Protein AF-A0A182N6K8-F1 (afdb_monomer)

Mean predicted aligned error: 14.12 Å

Solvent-accessible surface area (backbone atoms only — not comparable to full-atom values): 9464 Å² total; per-residue (Å²): 133,82,72,88,67,80,89,86,75,84,61,96,69,64,52,77,39,61,57,95,34,72,64,60,75,73,47,79,81,59,44,65,44,77,68,81,83,73,67,82,84,58,84,73,82,70,74,85,38,68,31,58,54,40,52,77,72,62,77,47,61,62,46,78,44,84,67,86,86,82,73,91,76,36,75,38,64,77,52,60,59,72,80,50,64,53,82,67,48,49,51,37,29,60,46,16,62,69,44,86,50,86,66,55,26,57,54,17,50,51,50,46,53,50,37,60,71,54,46,55,73,68,60,55,51,53,38,53,52,52,46,52,46,58,64,46,50,64,52,54,53,54,52,53,52,51,53,54,63,74,75,106

pLDDT: mean 78.48, std 12.65, range [44.62, 93.69]

Foldseek 3Di:
DDDPPDDDDLDPDAEEDEPPDPCVVPDPRHHYDDPDDDVPVPDDQDDDFPLNVCVVVVVAQKDFADDPPDDPDRIDGNDQLLPDDLQPVVLRLVSQCSDPDPPSNVCSVVVNVRNVVNDDPVSVVVNVVVNVCVVVVVVVVVVVVVVVVVVD

Secondary structure (DSSP, 8-state):
------SS---SSPPEEETTSHHHHH-SS-EEEPPP---TT-PPPPPPPHHHHHHHHT-SSEEE---SS--S--EEESS-GGGS-HHHHHHHHHHHTT--STTHHHHHHHHHHHHHHHS-HHHHHHHHHHHHHHHHHHHHHHHHHHHHHH--

Structure (mmCIF, N/CA/C/O backbone):
data_AF-A0A182N6K8-F1
#
_entry.id   AF-A0A182N6K8-F1
#
loop_
_atom_site.group_PDB
_atom_site.id
_atom_site.type_symbol
_atom_site.label_atom_id
_atom_site.label_alt_id
_atom_site.label_comp_id
_atom_site.label_asym_id
_atom_site.label_entity_id
_atom_site.label_seq_id
_atom_site.pdbx_PDB_ins_code
_atom_site.Cartn_x
_atom_site.Cartn_y
_atom_site.Cartn_z
_atom_site.occupancy
_atom_site.B_iso_or_equiv
_atom_site.auth_seq_id
_atom_site.auth_comp_id
_atom_site.auth_asym_id
_atom_site.auth_atom_id
_atom_site.pdbx_PDB_model_num
ATOM 1 N N . MET A 1 1 ? 43.150 5.674 -34.945 1.00 44.62 1 MET A N 1
ATOM 2 C CA . MET A 1 1 ? 44.463 5.100 -34.582 1.00 44.62 1 MET A CA 1
ATOM 3 C C . MET A 1 1 ? 44.582 3.731 -35.234 1.00 44.62 1 MET A C 1
ATOM 5 O O . MET A 1 1 ? 43.638 2.963 -35.096 1.00 44.62 1 MET A O 1
ATOM 9 N N . PRO A 1 2 ? 45.651 3.449 -35.995 1.00 47.62 2 PRO A N 1
ATOM 10 C CA . PRO A 1 2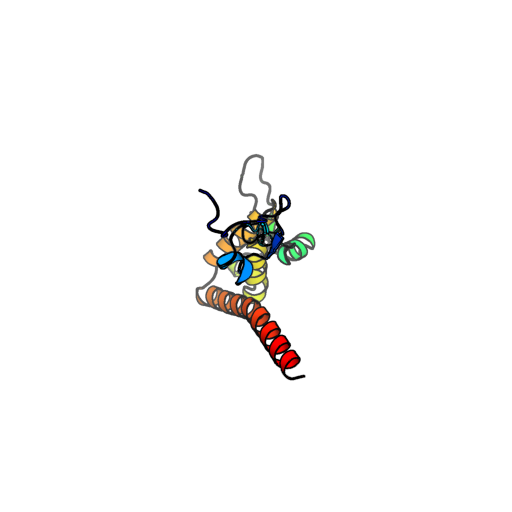 ? 45.809 2.183 -36.702 1.00 47.62 2 PRO A CA 1
ATOM 11 C C . PRO A 1 2 ? 46.108 1.057 -35.706 1.00 47.62 2 PRO A C 1
ATOM 13 O O . PRO A 1 2 ? 46.902 1.230 -34.781 1.00 47.62 2 PRO A O 1
ATOM 16 N N . CYS A 1 3 ? 45.457 -0.089 -35.879 1.00 53.91 3 CYS A N 1
ATOM 17 C CA . CYS A 1 3 ? 45.752 -1.309 -35.137 1.00 53.91 3 CYS A CA 1
ATOM 18 C C . CYS A 1 3 ? 47.215 -1.738 -35.358 1.00 53.91 3 CYS A C 1
ATOM 20 O O . CYS A 1 3 ? 47.653 -1.889 -36.496 1.00 53.91 3 CYS A O 1
ATOM 22 N N . TRP A 1 4 ? 47.964 -1.989 -34.280 1.00 51.00 4 TRP A N 1
ATOM 23 C CA . TRP A 1 4 ? 49.361 -2.458 -34.316 1.00 51.00 4 TRP A CA 1
ATOM 24 C C . TRP A 1 4 ? 49.502 -3.952 -34.675 1.00 51.00 4 TRP A C 1
ATOM 26 O O . TRP A 1 4 ? 50.431 -4.633 -34.239 1.00 51.00 4 TRP A O 1
ATOM 36 N N . CYS A 1 5 ? 48.589 -4.490 -35.483 1.00 57.38 5 CYS A N 1
ATOM 37 C CA . CYS A 1 5 ? 48.747 -5.813 -36.073 1.00 57.38 5 CYS A CA 1
ATOM 38 C C . CYS A 1 5 ? 49.840 -5.702 -37.150 1.00 57.38 5 CYS A C 1
ATOM 40 O O . CYS A 1 5 ? 49.609 -5.092 -38.194 1.00 57.38 5 CYS A O 1
ATOM 42 N N . ARG A 1 6 ? 51.046 -6.247 -36.922 1.00 50.50 6 ARG A N 1
ATOM 43 C CA . ARG A 1 6 ? 52.052 -6.380 -37.999 1.00 50.50 6 ARG A CA 1
ATOM 44 C C . ARG A 1 6 ? 51.441 -7.126 -39.204 1.00 50.50 6 ARG A C 1
ATOM 46 O O . ARG A 1 6 ? 50.524 -7.927 -39.030 1.00 50.50 6 ARG A O 1
ATOM 53 N N . PRO A 1 7 ? 51.888 -6.822 -40.433 1.00 58.31 7 PRO A N 1
ATOM 54 C CA . PRO A 1 7 ? 51.016 -6.794 -41.599 1.00 58.31 7 PRO A CA 1
ATOM 55 C C . PRO A 1 7 ? 50.709 -8.199 -42.124 1.00 58.31 7 PRO A C 1
ATOM 5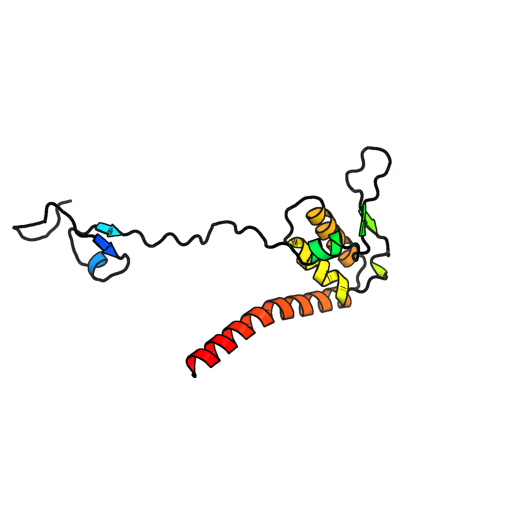7 O O . PRO A 1 7 ? 51.636 -8.976 -42.347 1.00 58.31 7 PRO A O 1
ATOM 60 N N . ARG A 1 8 ? 49.425 -8.482 -42.402 1.00 49.84 8 ARG A N 1
ATOM 61 C CA . ARG A 1 8 ? 48.933 -8.729 -43.782 1.00 49.84 8 ARG A CA 1
ATOM 62 C C . ARG A 1 8 ? 47.464 -9.140 -43.927 1.00 49.84 8 ARG A C 1
ATOM 64 O O . ARG A 1 8 ? 47.018 -9.183 -45.060 1.00 49.84 8 ARG A O 1
ATOM 71 N N . THR A 1 9 ? 46.685 -9.342 -42.867 1.00 56.84 9 THR A N 1
ATOM 72 C CA . THR A 1 9 ? 45.226 -9.539 -43.009 1.00 56.84 9 THR A CA 1
ATOM 73 C C . THR A 1 9 ? 44.502 -9.132 -41.727 1.00 56.84 9 THR A C 1
ATOM 75 O O . THR A 1 9 ? 44.186 -9.978 -40.892 1.00 56.84 9 THR A O 1
ATOM 78 N N . CYS A 1 10 ? 44.232 -7.838 -41.535 1.00 56.88 10 CYS A N 1
ATOM 79 C CA . CYS A 1 10 ? 43.059 -7.496 -40.731 1.00 56.88 10 CYS A CA 1
ATOM 80 C C . CYS A 1 10 ? 41.858 -7.903 -41.594 1.00 56.88 10 CYS A C 1
ATOM 82 O O . CYS A 1 10 ? 41.760 -7.394 -42.708 1.00 56.88 10 CYS A O 1
ATOM 84 N N . PRO A 1 11 ? 41.024 -8.868 -41.173 1.00 62.16 11 PRO A N 1
ATOM 85 C CA . PRO A 1 11 ? 39.890 -9.274 -41.987 1.00 62.16 11 PRO A CA 1
ATOM 86 C C . PRO A 1 11 ? 38.944 -8.079 -42.150 1.00 62.16 11 PRO A C 1
ATOM 88 O O . PRO A 1 11 ? 38.659 -7.391 -41.169 1.00 62.16 11 PRO A O 1
ATOM 91 N N . ASP A 1 12 ? 38.436 -7.858 -43.366 1.00 65.69 12 ASP A N 1
ATOM 92 C CA . ASP A 1 12 ? 37.405 -6.841 -43.641 1.00 65.69 12 ASP A CA 1
ATOM 93 C C . ASP A 1 12 ? 36.149 -7.056 -42.772 1.00 65.69 12 ASP A C 1
ATOM 95 O O . ASP A 1 12 ? 35.383 -6.131 -42.506 1.00 65.69 12 ASP A O 1
ATOM 99 N N . ILE A 1 13 ? 35.972 -8.286 -42.274 1.00 71.56 13 ILE A N 1
ATOM 100 C CA . ILE A 1 13 ? 34.940 -8.693 -41.326 1.00 71.56 13 ILE A CA 1
ATOM 101 C C . ILE A 1 13 ? 35.580 -8.904 -39.949 1.00 71.56 13 ILE A C 1
ATOM 103 O O . ILE A 1 13 ? 36.296 -9.880 -39.710 1.00 71.56 13 ILE A O 1
ATOM 107 N N . LEU A 1 14 ? 35.287 -8.002 -39.013 1.00 77.94 14 LEU A N 1
ATOM 108 C CA . LEU A 1 14 ? 35.698 -8.140 -37.618 1.00 77.94 14 LEU A CA 1
ATOM 109 C C . LEU A 1 14 ? 34.871 -9.231 -36.929 1.00 77.94 14 LEU A C 1
ATOM 111 O O . LEU A 1 14 ? 33.641 -9.226 -36.977 1.00 77.94 14 LEU A O 1
ATOM 115 N N . ARG A 1 15 ? 35.537 -10.156 -36.234 1.00 81.88 15 ARG A N 1
ATOM 116 C CA . ARG A 1 15 ? 34.844 -11.163 -35.420 1.00 81.88 15 ARG A CA 1
ATOM 117 C C . ARG A 1 15 ? 34.264 -10.538 -34.157 1.00 81.88 15 ARG A C 1
ATOM 119 O O . ARG A 1 15 ? 34.841 -9.603 -33.598 1.00 81.88 15 ARG A O 1
ATOM 126 N N . HIS A 1 16 ? 33.171 -11.113 -33.675 1.00 86.00 16 HIS A N 1
ATOM 127 C CA . HIS A 1 16 ? 32.590 -10.717 -32.405 1.00 86.00 16 HIS A CA 1
ATOM 128 C C . HIS A 1 16 ? 33.091 -11.586 -31.247 1.00 86.00 16 HIS A C 1
ATOM 130 O O . HIS A 1 16 ? 33.164 -12.807 -31.380 1.00 86.00 16 HIS A O 1
ATOM 136 N N . VAL A 1 17 ? 33.375 -10.975 -30.096 1.00 88.06 17 VAL A N 1
ATOM 137 C CA . VAL A 1 17 ? 33.708 -11.688 -28.848 1.00 88.06 17 VAL A CA 1
ATOM 138 C C . VAL A 1 17 ? 32.816 -11.230 -27.695 1.00 88.06 17 VAL A C 1
ATOM 140 O O . VAL A 1 17 ? 32.366 -10.081 -27.681 1.00 88.06 17 VAL A O 1
ATOM 143 N N . PRO A 1 18 ? 32.546 -12.100 -26.709 1.00 87.19 18 PRO A N 1
ATOM 144 C CA . PRO A 1 18 ? 31.864 -11.695 -25.486 1.00 87.19 18 PRO A CA 1
ATOM 145 C C . PRO A 1 18 ? 32.704 -10.697 -24.673 1.00 87.19 18 PRO A C 1
ATOM 147 O O . PRO A 1 18 ? 33.935 -10.800 -24.605 1.00 87.19 18 PRO A O 1
ATOM 150 N N . ALA A 1 19 ? 32.022 -9.746 -24.028 1.00 86.12 19 ALA A N 1
ATOM 151 C CA . ALA A 1 19 ? 32.628 -8.817 -23.079 1.00 86.12 19 ALA A CA 1
ATOM 152 C C . ALA A 1 19 ? 33.348 -9.544 -21.928 1.00 86.12 19 ALA A C 1
ATOM 154 O O . ALA A 1 19 ? 33.004 -10.670 -21.573 1.00 86.12 19 ALA A O 1
ATOM 155 N N . PHE A 1 20 ? 34.333 -8.866 -21.330 1.00 87.75 20 PHE A N 1
ATOM 156 C CA . PHE A 1 20 ? 35.085 -9.327 -20.151 1.00 87.75 20 PHE A CA 1
ATOM 157 C C . PHE A 1 20 ? 35.893 -10.624 -20.345 1.00 87.75 20 PHE A C 1
ATOM 159 O O . PHE A 1 20 ? 36.188 -11.326 -19.381 1.00 87.75 20 PHE A O 1
ATOM 166 N N . THR A 1 21 ? 36.283 -10.944 -21.581 1.00 88.12 21 THR A N 1
ATOM 167 C CA . THR A 1 21 ? 37.185 -12.066 -21.883 1.00 88.12 21 THR A CA 1
ATOM 168 C C . THR A 1 21 ? 38.607 -11.595 -22.187 1.00 88.12 21 THR A C 1
ATOM 170 O O . THR A 1 21 ? 38.819 -10.470 -22.635 1.00 88.12 21 THR A O 1
ATOM 173 N N . VAL A 1 22 ? 39.597 -12.479 -22.012 1.00 86.00 22 VAL A N 1
ATOM 174 C CA . VAL A 1 22 ? 41.008 -12.223 -22.384 1.00 86.00 22 VAL A CA 1
ATOM 175 C C . VAL A 1 22 ? 41.121 -11.809 -23.860 1.00 86.00 22 VAL A C 1
ATOM 177 O O . VAL A 1 22 ? 41.916 -10.946 -24.220 1.00 86.00 22 VAL A O 1
ATOM 180 N N . GLN A 1 23 ? 40.261 -12.369 -24.713 1.00 84.31 23 GLN A N 1
ATOM 181 C CA . GLN A 1 23 ? 40.146 -12.020 -26.127 1.00 84.31 23 GLN A CA 1
ATOM 182 C C . GLN A 1 23 ? 39.706 -10.566 -26.340 1.00 84.31 23 GLN A C 1
ATOM 184 O O . GLN A 1 23 ? 40.314 -9.861 -27.138 1.00 84.31 23 GLN A O 1
ATOM 189 N N . ALA A 1 24 ? 38.706 -10.098 -25.588 1.00 84.81 24 ALA A N 1
ATOM 190 C CA . ALA A 1 24 ? 38.262 -8.705 -25.624 1.00 84.81 24 ALA A CA 1
ATOM 191 C C . ALA A 1 24 ? 39.331 -7.718 -25.113 1.00 84.81 24 ALA A C 1
ATOM 193 O O . ALA A 1 24 ? 39.354 -6.574 -25.557 1.00 84.81 24 ALA A O 1
ATOM 194 N N . ALA A 1 25 ? 40.205 -8.146 -24.193 1.00 83.06 25 ALA A N 1
ATOM 195 C CA . ALA A 1 25 ? 41.221 -7.289 -23.573 1.00 83.06 25 ALA A CA 1
ATOM 196 C C . ALA A 1 25 ? 42.534 -7.190 -24.372 1.00 83.06 25 ALA A C 1
ATOM 198 O O . ALA A 1 25 ? 43.138 -6.122 -24.430 1.00 83.06 25 ALA A O 1
ATOM 199 N N . HIS A 1 26 ? 42.992 -8.294 -24.970 1.00 80.06 26 HIS A N 1
ATOM 200 C CA . HIS A 1 26 ? 44.344 -8.387 -25.537 1.00 80.06 26 HIS A CA 1
ATOM 201 C C . HIS A 1 26 ? 44.394 -8.393 -27.068 1.00 80.06 26 HIS A C 1
ATOM 203 O O . HIS A 1 26 ? 45.483 -8.299 -27.634 1.00 80.06 26 HIS A O 1
ATOM 209 N N . GLN A 1 27 ? 43.256 -8.536 -27.756 1.00 78.94 27 GLN A N 1
ATOM 210 C CA . GLN A 1 27 ? 43.245 -8.707 -29.208 1.00 78.94 27 GLN A CA 1
ATOM 211 C C . GLN A 1 27 ? 42.843 -7.407 -29.915 1.00 78.94 27 GLN A C 1
ATOM 213 O O . GLN A 1 27 ? 41.706 -6.954 -29.770 1.00 78.94 27 GLN A O 1
ATOM 218 N N . PRO A 1 28 ? 43.739 -6.807 -30.716 1.00 69.19 28 PRO A N 1
ATOM 219 C CA . PRO A 1 28 ? 43.356 -5.732 -31.621 1.00 69.19 28 PRO A CA 1
ATOM 220 C C . PRO A 1 28 ? 42.436 -6.280 -32.732 1.00 69.19 28 PRO A C 1
ATOM 222 O O . PRO A 1 28 ? 42.580 -7.429 -33.148 1.00 69.19 28 PRO A O 1
ATOM 225 N N . CYS A 1 29 ? 41.500 -5.457 -33.224 1.00 76.25 29 CYS A N 1
ATOM 226 C CA . CYS A 1 29 ? 40.549 -5.786 -34.308 1.00 76.25 29 CYS A CA 1
ATOM 227 C C . CYS A 1 29 ? 39.469 -6.828 -33.956 1.00 76.25 29 CYS A C 1
ATOM 229 O O . CYS A 1 29 ? 39.317 -7.847 -34.632 1.00 76.25 29 CYS A O 1
ATOM 231 N N . VAL A 1 30 ? 38.677 -6.556 -32.919 1.00 81.25 30 VAL A N 1
ATOM 232 C CA . VAL A 1 30 ? 37.538 -7.389 -32.514 1.00 81.25 30 VAL A CA 1
ATOM 233 C C . VAL A 1 30 ? 36.362 -6.492 -32.111 1.00 81.25 30 VAL A C 1
ATOM 235 O O . VAL A 1 30 ? 36.571 -5.461 -31.475 1.00 81.25 30 VAL A O 1
ATOM 238 N N . ILE A 1 31 ? 35.129 -6.876 -32.460 1.00 85.88 31 ILE A N 1
ATOM 239 C CA . ILE A 1 31 ? 33.915 -6.210 -31.963 1.00 85.88 31 ILE A CA 1
ATOM 240 C C . ILE A 1 31 ? 33.477 -6.902 -30.672 1.00 85.88 31 ILE A C 1
ATOM 242 O O . ILE A 1 31 ? 33.226 -8.106 -30.644 1.00 85.88 31 ILE A O 1
ATOM 246 N N . VAL A 1 32 ? 33.375 -6.149 -29.583 1.00 89.75 32 VAL A N 1
ATOM 247 C CA . VAL A 1 32 ? 32.906 -6.686 -28.302 1.00 89.75 32 VAL A CA 1
ATOM 248 C C . VAL A 1 32 ? 31.384 -6.600 -28.258 1.00 89.75 32 VAL A C 1
ATOM 250 O O . VAL A 1 32 ? 30.819 -5.521 -28.434 1.00 89.75 32 VAL A O 1
ATOM 253 N N . TRP A 1 33 ? 30.707 -7.724 -28.009 1.00 87.25 33 TRP A N 1
ATOM 254 C CA . TRP A 1 33 ? 29.277 -7.692 -27.708 1.00 87.25 33 TRP A CA 1
ATOM 255 C C . TRP A 1 33 ? 29.055 -6.943 -26.394 1.00 87.25 33 TRP A C 1
ATOM 257 O O . TRP A 1 33 ? 29.697 -7.294 -25.397 1.00 87.25 33 TRP A O 1
ATOM 267 N N . PRO A 1 34 ? 28.142 -5.957 -26.343 1.00 86.75 34 PRO A N 1
ATOM 268 C CA . PRO A 1 34 ? 27.746 -5.389 -25.069 1.00 86.75 34 PRO A CA 1
ATOM 269 C C . PRO A 1 34 ? 27.207 -6.514 -24.174 1.00 86.75 34 PRO A C 1
ATOM 271 O O . PRO A 1 34 ? 26.521 -7.416 -24.667 1.00 86.75 34 PRO A O 1
ATOM 274 N N . PRO A 1 35 ? 27.512 -6.496 -22.867 1.00 85.12 35 PRO A N 1
ATOM 275 C CA . PRO A 1 35 ? 26.921 -7.458 -21.953 1.00 85.12 35 PRO A CA 1
ATOM 276 C C . PRO A 1 35 ? 25.397 -7.356 -22.013 1.00 85.12 35 PRO A C 1
ATOM 278 O O . PRO A 1 35 ? 24.850 -6.267 -22.212 1.00 85.12 35 PRO A O 1
ATOM 281 N N . CYS A 1 36 ? 24.710 -8.487 -21.831 1.00 80.75 36 CYS A N 1
ATOM 282 C CA . CYS A 1 36 ? 23.252 -8.511 -21.781 1.00 80.75 36 CYS A CA 1
ATOM 283 C C . CYS A 1 36 ? 22.765 -7.428 -20.805 1.00 80.75 36 CYS A C 1
ATOM 285 O O . CYS A 1 36 ? 23.193 -7.438 -19.647 1.00 80.75 36 CYS A O 1
ATOM 287 N N . PRO A 1 37 ? 21.903 -6.488 -21.236 1.00 80.31 37 PRO A N 1
ATOM 288 C CA . PRO A 1 37 ? 21.487 -5.386 -20.386 1.00 80.31 37 PRO A CA 1
ATOM 289 C C . PRO A 1 37 ? 20.705 -5.938 -19.194 1.00 80.31 37 PRO A C 1
ATOM 291 O O . PRO A 1 37 ? 19.551 -6.355 -19.311 1.00 80.31 37 PRO A O 1
ATOM 294 N N . ILE A 1 38 ? 21.345 -5.945 -18.026 1.00 81.62 38 ILE A N 1
ATOM 295 C CA . ILE A 1 38 ? 20.689 -6.312 -16.778 1.00 81.62 38 ILE A CA 1
ATOM 296 C C . ILE A 1 38 ? 19.786 -5.142 -16.410 1.00 81.62 38 ILE A C 1
ATOM 298 O O . ILE A 1 38 ? 20.237 -4.017 -16.201 1.00 81.62 38 ILE A O 1
ATOM 302 N N . ALA A 1 39 ? 18.488 -5.407 -16.317 1.00 82.50 39 ALA A N 1
ATOM 303 C CA . ALA A 1 39 ? 17.479 -4.407 -16.001 1.00 82.50 39 ALA A CA 1
ATOM 304 C C . ALA A 1 39 ? 17.475 -4.038 -14.498 1.00 82.50 39 ALA A C 1
ATOM 306 O O . ALA A 1 39 ? 16.419 -4.045 -13.867 1.00 82.50 39 ALA A O 1
ATOM 307 N N . LEU A 1 40 ? 18.648 -3.736 -13.923 1.00 79.81 40 LEU A N 1
ATOM 308 C CA . LEU A 1 40 ? 18.840 -3.380 -12.508 1.00 79.81 40 LEU A CA 1
ATOM 309 C C . LEU A 1 40 ? 17.972 -2.184 -12.100 1.00 79.81 40 LEU A C 1
ATOM 311 O O . LEU A 1 40 ? 17.358 -2.204 -11.039 1.00 79.81 40 LEU A O 1
ATOM 315 N N . PHE A 1 41 ? 17.862 -1.184 -12.977 1.00 82.62 41 PHE A N 1
ATOM 316 C CA . PHE A 1 41 ? 17.098 0.044 -12.732 1.00 82.62 41 PHE A CA 1
ATOM 317 C C . PHE A 1 41 ? 15.660 0.000 -13.265 1.00 82.62 41 PHE A C 1
ATOM 319 O O . PHE A 1 41 ? 14.937 0.993 -13.192 1.00 82.62 41 PHE A O 1
ATOM 326 N N . ARG A 1 42 ? 15.208 -1.131 -13.824 1.00 82.94 42 ARG A N 1
ATOM 327 C CA . ARG A 1 42 ? 13.836 -1.233 -14.333 1.00 82.94 42 ARG A CA 1
ATOM 328 C C . ARG A 1 42 ? 12.874 -1.359 -13.156 1.00 82.94 42 ARG A C 1
ATOM 330 O O . ARG A 1 42 ? 12.876 -2.368 -12.451 1.00 82.94 42 ARG A O 1
ATOM 337 N N . VAL A 1 43 ? 12.009 -0.358 -12.993 1.00 78.50 43 VAL A N 1
ATOM 338 C CA . VAL A 1 43 ? 10.931 -0.377 -11.996 1.00 78.50 43 VAL A CA 1
ATOM 339 C C . VAL A 1 43 ? 10.068 -1.620 -12.214 1.00 78.50 43 VAL A C 1
ATOM 341 O O . VAL A 1 43 ? 9.471 -1.812 -13.276 1.00 78.50 43 VAL A O 1
ATOM 344 N N . ARG A 1 44 ? 10.013 -2.490 -11.203 1.00 78.25 44 ARG A N 1
ATOM 345 C CA . ARG A 1 44 ? 9.155 -3.677 -11.216 1.00 78.25 44 ARG A CA 1
ATOM 346 C C . ARG A 1 44 ? 7.758 -3.284 -10.764 1.00 78.25 44 ARG A C 1
ATOM 348 O O . ARG A 1 44 ? 7.605 -2.568 -9.777 1.00 78.25 44 ARG A O 1
ATOM 355 N N . ARG A 1 45 ? 6.730 -3.783 -11.456 1.00 73.81 45 ARG A N 1
ATOM 356 C CA . ARG A 1 45 ? 5.353 -3.627 -10.978 1.00 73.81 45 ARG A CA 1
ATOM 357 C C . ARG A 1 45 ? 5.210 -4.394 -9.656 1.00 73.81 45 ARG A C 1
ATOM 359 O O . ARG A 1 45 ? 5.548 -5.582 -9.629 1.00 73.81 45 ARG A O 1
ATOM 366 N N . PRO A 1 46 ? 4.751 -3.752 -8.569 1.00 69.81 46 PRO A N 1
ATOM 367 C CA . PRO A 1 46 ? 4.518 -4.452 -7.316 1.00 69.81 46 PRO A CA 1
ATOM 368 C C . PRO A 1 46 ? 3.439 -5.520 -7.520 1.00 69.81 46 PRO A C 1
ATOM 370 O O . PRO A 1 46 ? 2.457 -5.313 -8.236 1.00 69.81 46 PRO A O 1
ATOM 373 N N . ARG A 1 47 ? 3.644 -6.696 -6.917 1.00 74.38 47 ARG A N 1
ATOM 374 C CA . ARG A 1 47 ? 2.617 -7.745 -6.873 1.00 74.38 47 ARG A CA 1
ATOM 375 C C . ARG A 1 47 ? 1.447 -7.258 -6.017 1.00 74.38 47 ARG A C 1
ATOM 377 O O . ARG A 1 47 ? 1.675 -6.550 -5.039 1.00 74.38 47 ARG A O 1
ATOM 384 N N . ALA A 1 48 ? 0.230 -7.672 -6.370 1.00 76.75 48 ALA A N 1
ATOM 385 C CA . ALA A 1 48 ? -0.964 -7.349 -5.594 1.00 76.75 48 ALA A CA 1
ATOM 386 C C . ALA A 1 48 ? -0.785 -7.769 -4.129 1.00 76.75 48 ALA A C 1
ATOM 388 O O . ALA A 1 48 ? -0.405 -8.913 -3.843 1.00 76.75 48 ALA A O 1
ATOM 389 N N . SER A 1 49 ? -1.048 -6.835 -3.217 1.00 85.12 49 SER A N 1
ATOM 390 C CA . SER A 1 49 ? -0.835 -7.056 -1.795 1.00 85.12 49 SER A CA 1
ATOM 391 C C . SER A 1 49 ? -1.835 -8.040 -1.189 1.00 85.12 49 SER A C 1
ATOM 393 O O . SER A 1 49 ? -2.936 -8.256 -1.708 1.00 85.12 49 SER A O 1
ATOM 395 N N . CYS A 1 50 ? -1.461 -8.659 -0.070 1.00 88.62 50 CYS A N 1
ATOM 396 C CA . CYS A 1 50 ? -2.426 -9.333 0.789 1.00 88.62 50 CYS A CA 1
ATOM 397 C C . CYS A 1 50 ? -3.440 -8.306 1.302 1.00 88.62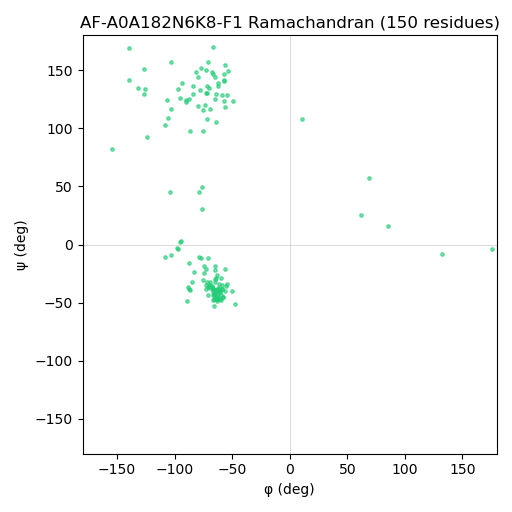 50 CYS A C 1
ATOM 399 O O . CYS A 1 50 ? -4.636 -8.583 1.251 1.00 88.62 50 CYS A O 1
ATOM 401 N N . PHE A 1 51 ? -2.990 -7.095 1.657 1.00 92.25 51 PHE A N 1
ATOM 402 C CA . PHE A 1 51 ? -3.865 -5.976 2.022 1.00 92.25 51 PHE A CA 1
ATOM 403 C C . PHE A 1 51 ? -5.007 -5.771 1.020 1.00 92.25 51 PHE A C 1
ATOM 405 O O . PHE A 1 51 ? -6.168 -5.788 1.413 1.00 92.25 51 PHE A O 1
ATOM 412 N N . ARG A 1 52 ? -4.713 -5.683 -0.284 1.00 91.69 52 ARG A N 1
ATOM 413 C CA . ARG A 1 52 ? -5.734 -5.504 -1.330 1.00 91.69 52 ARG A CA 1
ATOM 414 C C . ARG A 1 52 ? -6.770 -6.630 -1.346 1.00 91.69 52 ARG A C 1
ATOM 416 O O . ARG A 1 52 ? -7.950 -6.363 -1.550 1.00 91.69 52 ARG A O 1
ATOM 423 N N . ARG A 1 53 ? -6.354 -7.878 -1.112 1.00 91.50 53 ARG A N 1
ATOM 424 C CA . ARG A 1 53 ? -7.273 -9.027 -1.019 1.00 91.50 53 ARG A CA 1
ATOM 425 C C . ARG A 1 53 ? -8.192 -8.934 0.199 1.00 91.50 53 ARG A C 1
ATOM 427 O O . ARG A 1 53 ? -9.395 -9.112 0.046 1.00 91.50 53 ARG A O 1
ATOM 434 N N . PHE A 1 54 ? -7.643 -8.638 1.375 1.00 92.75 54 PHE A N 1
ATOM 435 C CA . PHE A 1 54 ? -8.428 -8.492 2.607 1.00 92.75 54 PHE A CA 1
ATOM 436 C C . PHE A 1 54 ? -9.342 -7.264 2.568 1.00 92.75 54 PHE A C 1
ATOM 438 O O . PHE A 1 54 ? -10.476 -7.328 3.033 1.00 92.75 54 PHE A O 1
ATOM 445 N N . PHE A 1 55 ? -8.888 -6.177 1.945 1.00 91.94 55 PHE A N 1
ATOM 446 C CA . PHE A 1 55 ? -9.685 -4.974 1.740 1.00 91.94 55 PHE A CA 1
ATOM 447 C C . PHE A 1 55 ? -10.900 -5.255 0.850 1.00 91.94 55 PHE A C 1
ATOM 449 O O . PHE A 1 55 ? -12.017 -4.915 1.215 1.00 91.94 55 PHE A O 1
ATOM 456 N N . LEU A 1 56 ? -10.705 -5.924 -0.294 1.00 91.31 56 LEU A N 1
ATOM 457 C CA . LEU A 1 56 ? -11.804 -6.295 -1.197 1.00 91.31 56 LEU A CA 1
ATOM 458 C C . LEU A 1 56 ? -12.793 -7.279 -0.563 1.00 91.31 56 LEU A C 1
ATOM 460 O O . LEU A 1 56 ? -13.965 -7.279 -0.923 1.00 91.31 56 LEU A O 1
ATOM 464 N N . ARG A 1 57 ? -12.320 -8.112 0.367 1.00 93.69 57 ARG A N 1
ATOM 465 C CA . ARG A 1 57 ? -13.163 -9.031 1.135 1.00 93.69 57 ARG A CA 1
ATOM 466 C C . ARG A 1 57 ? -13.992 -8.317 2.212 1.00 93.69 57 ARG A C 1
ATOM 468 O O . ARG A 1 57 ? -15.038 -8.832 2.581 1.00 93.69 57 ARG A O 1
ATOM 475 N N . GLY A 1 58 ? -13.551 -7.149 2.682 1.00 90.12 58 GLY A N 1
ATOM 476 C CA . GLY A 1 58 ? -14.196 -6.417 3.777 1.00 90.12 58 GLY A CA 1
ATOM 477 C C . GLY A 1 58 ? -13.747 -6.852 5.176 1.00 90.12 58 GLY A C 1
ATOM 478 O O . GLY A 1 58 ? -14.392 -6.505 6.156 1.00 90.12 58 GLY A O 1
ATOM 479 N N . ASP A 1 59 ? -12.631 -7.579 5.287 1.00 91.06 59 ASP A N 1
ATOM 480 C CA . ASP A 1 59 ? -12.101 -8.066 6.574 1.00 91.06 59 ASP A CA 1
ATOM 481 C C . ASP A 1 59 ? -11.354 -6.974 7.366 1.00 91.06 59 ASP A C 1
ATOM 483 O O . ASP A 1 59 ? -10.954 -7.188 8.511 1.00 91.06 59 ASP A O 1
ATOM 487 N N . ILE A 1 60 ? -11.086 -5.823 6.743 1.00 91.44 60 ILE A N 1
ATOM 488 C CA . ILE A 1 60 ? -10.322 -4.729 7.349 1.00 91.44 60 ILE A CA 1
ATOM 489 C C . ILE A 1 60 ? -11.310 -3.723 7.951 1.00 91.44 60 ILE A C 1
ATOM 491 O O . ILE A 1 60 ? -12.155 -3.216 7.215 1.00 91.44 60 ILE A O 1
ATOM 495 N N . PRO A 1 61 ? -11.195 -3.368 9.245 1.00 90.75 61 PRO A N 1
ATOM 496 C CA . PRO A 1 61 ? -12.135 -2.475 9.925 1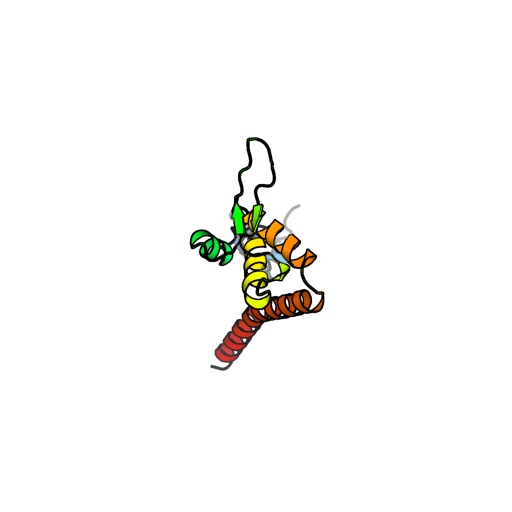.00 90.75 61 PRO A CA 1
ATOM 497 C C . PRO A 1 61 ? -11.882 -0.990 9.607 1.00 90.75 61 PRO A C 1
ATOM 499 O O . PRO A 1 61 ? -11.888 -0.136 10.492 1.00 90.75 61 PRO A O 1
ATOM 502 N N . ILE A 1 62 ? -11.672 -0.675 8.329 1.00 89.88 62 ILE A N 1
ATOM 503 C CA . ILE A 1 62 ? -11.478 0.675 7.806 1.00 89.88 62 ILE A CA 1
ATOM 504 C C . ILE A 1 62 ? -12.375 0.868 6.583 1.00 89.88 62 ILE A C 1
ATOM 506 O O . ILE A 1 62 ? -12.457 0.004 5.712 1.00 89.88 62 ILE A O 1
ATOM 510 N N . GLY A 1 63 ? -13.062 2.001 6.522 1.00 86.69 63 GLY A N 1
ATOM 511 C CA . GLY A 1 63 ? -14.067 2.286 5.511 1.00 86.69 63 GLY A CA 1
ATOM 512 C C . GLY A 1 63 ? -13.993 3.720 5.011 1.00 86.69 63 GLY A C 1
ATOM 513 O O . GLY A 1 63 ? -13.296 4.574 5.566 1.00 86.69 63 GLY A O 1
ATOM 514 N N . ARG A 1 64 ? -14.725 3.985 3.927 1.00 84.12 64 ARG A N 1
ATOM 515 C CA . ARG A 1 64 ? -14.862 5.334 3.382 1.00 84.12 64 ARG A CA 1
ATOM 516 C C . ARG A 1 64 ? -16.060 6.036 4.017 1.00 84.12 64 ARG A C 1
ATOM 518 O O . ARG A 1 64 ? -17.178 5.559 3.869 1.00 84.12 64 ARG A O 1
ATOM 525 N N . GLU A 1 65 ? -15.855 7.200 4.620 1.00 76.75 65 GLU A N 1
ATOM 526 C CA . GLU A 1 65 ? -16.944 8.091 5.037 1.00 76.75 65 GLU A CA 1
ATOM 527 C C . GLU A 1 65 ? -16.979 9.325 4.136 1.00 76.75 65 GLU A C 1
ATOM 529 O O . GLU A 1 65 ? -16.149 10.227 4.234 1.00 76.75 65 GLU A O 1
ATOM 534 N N . CYS A 1 66 ? -1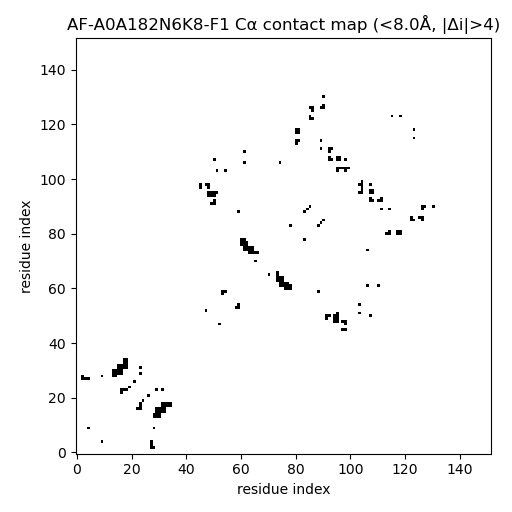7.929 9.345 3.201 1.00 63.09 66 CYS A N 1
ATOM 535 C CA . CYS A 1 66 ? -18.189 10.520 2.377 1.00 63.09 66 CYS A CA 1
ATOM 536 C C . CYS A 1 66 ? -19.174 11.440 3.105 1.00 63.09 66 CYS A C 1
ATOM 538 O O . CYS A 1 66 ? -20.383 11.237 3.034 1.00 63.09 66 CYS A O 1
ATOM 540 N N . GLY A 1 67 ? -18.653 12.467 3.777 1.00 63.28 67 GLY A N 1
ATOM 541 C CA . GLY A 1 67 ? -19.459 13.622 4.174 1.00 63.28 67 GLY A CA 1
ATOM 542 C C . GLY A 1 67 ? -19.944 14.433 2.957 1.00 63.28 67 GLY A C 1
ATOM 543 O O . GLY A 1 67 ? -19.484 14.200 1.829 1.00 63.28 67 GLY A O 1
ATOM 544 N N . PRO A 1 68 ? -20.861 15.400 3.152 1.00 62.66 68 PRO A N 1
ATOM 545 C CA . PRO A 1 68 ? -21.321 16.268 2.074 1.00 62.66 68 PRO A CA 1
ATOM 546 C C . PRO A 1 68 ? -20.139 17.008 1.418 1.00 62.66 68 PRO A C 1
ATOM 548 O O . PRO A 1 68 ? -19.347 17.659 2.088 1.00 62.66 68 PRO A O 1
ATOM 551 N N . ARG A 1 69 ? -20.021 16.816 0.095 1.00 58.94 69 ARG A N 1
ATOM 552 C CA . ARG A 1 69 ? -19.097 17.405 -0.902 1.00 58.94 69 ARG A CA 1
ATOM 553 C C . ARG A 1 69 ? -17.907 18.227 -0.361 1.00 58.94 69 ARG A C 1
ATOM 555 O O . ARG A 1 69 ? -18.067 19.392 -0.021 1.00 58.94 69 ARG A O 1
ATOM 562 N N . GLY A 1 70 ? -16.689 17.675 -0.465 1.00 58.00 70 GLY A N 1
ATOM 563 C CA . GLY A 1 70 ? -15.448 18.476 -0.496 1.00 58.00 70 GLY A CA 1
ATOM 564 C C . GLY A 1 70 ? -14.304 18.026 0.418 1.00 58.00 70 GLY A C 1
ATOM 565 O O . GLY A 1 70 ? -13.192 18.534 0.286 1.00 58.00 70 GLY A O 1
ATOM 566 N N . VAL A 1 71 ? -14.524 17.061 1.313 1.00 60.00 71 VAL A N 1
ATOM 567 C CA . VAL A 1 71 ? -13.477 16.616 2.246 1.00 60.00 71 VAL A CA 1
ATOM 568 C C . VAL A 1 71 ? -12.517 15.649 1.542 1.00 60.00 71 VAL A C 1
ATOM 570 O O . VAL A 1 71 ? -12.922 14.592 1.067 1.00 60.00 71 VAL A O 1
ATOM 573 N N . LYS A 1 72 ? -11.228 16.011 1.466 1.00 58.47 72 LYS A N 1
ATOM 574 C CA . LYS A 1 72 ? -10.165 15.191 0.844 1.00 58.47 72 LYS A CA 1
ATOM 575 C C . LYS A 1 72 ? -9.800 13.932 1.652 1.00 58.47 72 LYS A C 1
ATOM 577 O O . LYS A 1 72 ? -9.134 13.049 1.120 1.00 58.47 72 LYS A O 1
ATOM 582 N N . HIS A 1 73 ? -10.266 13.826 2.898 1.00 60.75 73 HIS A N 1
ATOM 583 C CA . HIS A 1 73 ? -9.973 12.727 3.821 1.00 60.75 73 HIS A CA 1
ATOM 584 C C . HIS A 1 73 ? -11.274 12.079 4.303 1.00 60.75 73 HIS A C 1
ATOM 586 O O . HIS A 1 73 ? -11.901 12.526 5.255 1.00 60.75 73 HIS A O 1
ATOM 592 N N . CYS A 1 74 ? -11.696 11.035 3.595 1.00 68.00 74 CYS A N 1
ATOM 593 C CA . CYS A 1 74 ? -12.936 10.299 3.843 1.00 68.00 74 CYS A CA 1
ATOM 594 C C . CYS A 1 74 ? -12.655 8.949 4.518 1.00 68.00 74 CYS A C 1
ATOM 596 O O . CYS A 1 74 ? -13.152 7.937 4.035 1.00 68.00 74 CYS A O 1
ATOM 598 N N . ILE A 1 75 ? -11.794 8.881 5.535 1.00 81.25 75 ILE A N 1
ATOM 599 C CA . ILE A 1 75 ? -11.398 7.608 6.161 1.00 81.25 75 ILE A CA 1
ATOM 600 C C . ILE A 1 75 ? -12.065 7.505 7.528 1.00 81.25 75 ILE A C 1
ATOM 602 O O . ILE A 1 75 ? -11.899 8.391 8.360 1.00 81.25 75 ILE A O 1
ATOM 606 N N . LYS A 1 76 ? -12.814 6.422 7.744 1.00 86.75 76 LYS A N 1
ATOM 607 C CA . LYS A 1 76 ? -13.477 6.113 9.010 1.00 86.75 76 LYS A CA 1
ATOM 608 C C . LYS A 1 76 ? -13.081 4.725 9.474 1.00 86.75 76 LYS A C 1
ATOM 610 O O . LYS A 1 76 ? -13.121 3.765 8.705 1.00 86.75 76 LYS A O 1
ATOM 615 N N . TRP A 1 77 ? -12.748 4.618 10.747 1.00 90.12 77 TRP A N 1
ATOM 616 C CA . TRP A 1 77 ? -12.528 3.342 11.404 1.00 90.12 77 TRP A CA 1
ATOM 617 C C . TRP A 1 77 ? -13.858 2.749 11.869 1.00 90.12 77 TRP A C 1
ATOM 619 O O . TRP A 1 77 ? -14.653 3.424 12.520 1.00 90.12 77 TRP A O 1
ATOM 629 N N . HIS A 1 78 ? -14.105 1.482 11.535 1.00 89.88 78 HIS A N 1
ATOM 630 C CA . HIS A 1 78 ? -15.243 0.739 12.089 1.00 89.88 78 HIS A CA 1
ATOM 631 C C . HIS A 1 78 ? -14.984 0.322 13.540 1.00 89.88 78 HIS A C 1
ATOM 633 O O . HIS A 1 78 ? -15.910 0.241 14.341 1.00 89.88 78 HIS A O 1
ATOM 639 N N . THR A 1 79 ? -13.719 0.081 13.877 1.00 90.12 79 THR A N 1
ATOM 640 C CA . THR A 1 79 ? -13.249 -0.214 15.230 1.00 90.12 79 THR A CA 1
ATOM 641 C C . THR A 1 79 ? -12.125 0.764 15.546 1.00 90.12 79 THR A C 1
ATOM 643 O O . THR A 1 79 ? -11.220 0.880 14.716 1.00 90.12 79 THR A O 1
ATOM 646 N N . PRO A 1 80 ? -12.159 1.472 16.688 1.00 89.06 80 PRO A N 1
ATOM 647 C CA . PRO A 1 80 ? -11.122 2.438 17.027 1.00 89.06 80 PRO A CA 1
ATOM 648 C C . PRO A 1 80 ? -9.738 1.768 17.033 1.00 89.06 80 PRO A C 1
ATOM 650 O O . PRO A 1 80 ? -9.620 0.618 17.475 1.00 89.06 80 PRO A O 1
ATOM 653 N N . PRO A 1 81 ? -8.688 2.461 16.553 1.00 87.00 81 PRO A N 1
ATOM 654 C CA . PRO A 1 81 ? -7.356 1.875 16.387 1.00 87.00 81 PRO A CA 1
ATOM 655 C C . PRO A 1 81 ? -6.761 1.362 17.709 1.00 87.00 81 PRO A C 1
ATOM 657 O O . PRO A 1 81 ? -6.041 0.370 17.710 1.00 87.00 81 PRO A O 1
ATOM 660 N N . GLU A 1 82 ? -7.138 1.966 18.836 1.00 87.62 82 GLU A N 1
ATOM 661 C CA . GLU A 1 82 ? -6.721 1.589 20.196 1.00 87.62 82 GLU A CA 1
ATOM 662 C C . GLU A 1 82 ? -7.150 0.166 20.593 1.00 87.62 82 GLU A C 1
ATOM 664 O O . GLU A 1 82 ? -6.447 -0.526 21.326 1.00 87.62 82 GLU A O 1
ATOM 669 N N . GLN A 1 83 ? -8.310 -0.283 20.107 1.00 87.50 83 GLN A N 1
ATOM 670 C CA . GLN A 1 83 ? -8.895 -1.589 20.441 1.00 87.50 83 GLN A CA 1
ATOM 671 C C . GLN A 1 83 ? -8.547 -2.662 19.402 1.00 87.50 83 GLN A C 1
ATOM 673 O O . GLN A 1 83 ? -9.012 -3.802 19.475 1.00 87.50 83 GLN A O 1
ATOM 678 N N . LEU A 1 84 ? -7.747 -2.303 18.400 1.00 88.50 84 LEU A N 1
ATOM 679 C CA . LEU A 1 84 ? -7.422 -3.176 17.291 1.00 88.50 84 LEU A CA 1
ATOM 680 C C . LEU A 1 84 ? -6.332 -4.185 17.681 1.00 88.50 84 LEU A C 1
ATOM 682 O O . LEU A 1 84 ? -5.380 -3.866 18.386 1.00 88.50 84 LEU A O 1
ATOM 686 N N . ASN A 1 85 ? -6.412 -5.419 17.174 1.00 88.69 85 ASN A N 1
ATOM 687 C CA . ASN A 1 85 ? -5.324 -6.382 17.358 1.00 88.69 85 ASN A CA 1
ATOM 688 C C . ASN A 1 85 ? -4.134 -6.036 16.440 1.00 88.69 85 ASN A C 1
ATOM 690 O O . ASN A 1 85 ? -4.095 -6.423 15.266 1.00 88.69 85 ASN A O 1
ATOM 694 N N . TYR A 1 86 ? -3.137 -5.353 17.005 1.00 87.19 86 TYR A N 1
ATOM 695 C CA . TYR A 1 86 ? -1.916 -4.938 16.311 1.00 87.19 86 TYR A CA 1
ATOM 696 C C . TYR A 1 86 ? -1.164 -6.106 15.663 1.00 87.19 86 TYR A C 1
ATOM 698 O O . TYR A 1 86 ? -0.647 -5.951 14.562 1.00 87.19 86 TYR A O 1
ATOM 706 N N . GLN A 1 87 ? -1.143 -7.297 16.269 1.00 84.00 87 GLN A N 1
ATOM 707 C CA . GLN A 1 87 ? -0.406 -8.442 15.717 1.00 84.00 87 GLN A CA 1
ATOM 708 C C . GLN A 1 87 ? -0.978 -8.915 14.375 1.00 84.00 87 GLN A C 1
ATOM 710 O O . GLN A 1 87 ? -0.230 -9.381 13.518 1.00 84.00 87 GLN A O 1
ATOM 715 N N . ARG A 1 88 ? -2.296 -8.785 14.177 1.00 86.31 88 ARG A N 1
ATOM 716 C CA . ARG A 1 88 ? -2.970 -9.206 12.941 1.00 86.31 88 ARG A CA 1
ATOM 717 C C . ARG A 1 88 ? -3.009 -8.095 11.899 1.00 86.31 88 ARG A C 1
ATOM 719 O O . ARG A 1 88 ? -2.705 -8.338 10.733 1.00 86.31 88 ARG A O 1
ATOM 726 N N . TYR A 1 89 ? -3.416 -6.895 12.302 1.00 90.25 89 TYR A N 1
ATOM 727 C CA . TYR A 1 89 ? -3.723 -5.828 11.352 1.00 90.25 89 TYR A CA 1
ATOM 728 C C . TYR A 1 89 ? -2.502 -4.979 11.001 1.00 90.25 89 TYR A C 1
ATOM 730 O O . TYR A 1 89 ? -2.341 -4.626 9.836 1.00 90.25 89 TYR A O 1
ATOM 738 N N . LEU A 1 90 ? -1.593 -4.701 11.940 1.00 89.62 90 LEU A N 1
ATOM 739 C CA . LEU A 1 90 ? -0.457 -3.820 11.663 1.00 89.62 90 LEU A CA 1
ATOM 740 C C . LEU A 1 90 ? 0.476 -4.385 10.567 1.00 89.62 90 LEU A C 1
ATOM 742 O O . LEU A 1 90 ? 0.742 -3.663 9.603 1.00 89.62 90 LEU A O 1
ATOM 746 N N . PRO A 1 91 ? 0.891 -5.672 10.593 1.00 89.56 91 PRO A N 1
ATOM 747 C CA . PRO A 1 91 ? 1.623 -6.281 9.477 1.00 89.56 91 PRO A CA 1
ATOM 748 C C . PRO A 1 91 ? 0.854 -6.255 8.149 1.00 89.56 91 PRO A C 1
ATOM 750 O O . PRO A 1 91 ? 1.458 -6.092 7.089 1.00 89.56 91 PRO A O 1
ATOM 753 N N . LEU A 1 92 ? -0.475 -6.392 8.195 1.00 90.88 92 LEU A N 1
ATOM 754 C CA . LEU A 1 92 ? -1.329 -6.347 7.008 1.00 90.88 92 LEU A CA 1
ATOM 755 C C . LEU A 1 92 ? -1.329 -4.950 6.370 1.00 90.88 92 LEU A C 1
ATOM 757 O O . LEU A 1 92 ? -1.206 -4.833 5.153 1.00 90.88 92 LEU A O 1
ATOM 761 N N . PHE A 1 93 ? -1.418 -3.890 7.173 1.00 91.81 93 PHE A N 1
ATOM 762 C CA . PHE A 1 93 ? -1.322 -2.508 6.700 1.00 91.81 93 PHE A CA 1
ATOM 763 C C . PHE A 1 93 ? 0.089 -2.164 6.191 1.00 91.81 93 PHE A C 1
ATOM 765 O O . PHE A 1 93 ? 0.211 -1.501 5.159 1.00 91.81 93 PHE A O 1
ATOM 772 N N . PHE A 1 94 ? 1.149 -2.683 6.827 1.00 90.31 94 PHE A N 1
ATOM 773 C CA . PHE A 1 94 ? 2.518 -2.580 6.302 1.00 90.31 94 PHE A CA 1
ATOM 774 C C . PHE A 1 94 ? 2.662 -3.245 4.928 1.00 90.31 94 PHE A C 1
ATOM 776 O O . PHE A 1 94 ? 3.278 -2.670 4.030 1.00 90.31 94 PHE A O 1
ATOM 783 N N . ASP A 1 95 ? 2.043 -4.411 4.718 1.00 89.81 95 ASP A N 1
ATOM 784 C CA . ASP A 1 95 ? 1.991 -5.053 3.400 1.00 89.81 95 ASP A CA 1
ATOM 785 C C . ASP A 1 95 ? 1.227 -4.217 2.360 1.00 89.81 95 ASP A C 1
ATOM 787 O O . ASP A 1 95 ? 1.499 -4.321 1.165 1.00 89.81 95 ASP A O 1
ATOM 791 N N . GLY A 1 96 ? 0.297 -3.366 2.799 1.00 91.06 96 GLY A N 1
ATOM 792 C CA . GLY A 1 96 ? -0.432 -2.420 1.956 1.00 91.06 96 GLY A CA 1
ATOM 793 C C . GLY A 1 96 ? 0.391 -1.210 1.505 1.00 91.06 96 GLY A C 1
ATOM 794 O O . GLY A 1 96 ? 0.046 -0.598 0.497 1.00 91.06 96 GLY A O 1
ATOM 795 N N . LEU A 1 97 ? 1.514 -0.881 2.161 1.00 90.19 97 LEU A N 1
ATOM 796 C CA . LEU A 1 97 ? 2.350 0.274 1.782 1.00 90.19 97 LEU A CA 1
ATOM 797 C C . LEU A 1 97 ? 2.998 0.138 0.395 1.00 90.19 97 LEU A C 1
ATOM 799 O O . LEU A 1 97 ? 3.407 1.142 -0.191 1.00 90.19 97 LEU A O 1
ATOM 803 N N . ARG A 1 98 ? 3.072 -1.084 -0.148 1.00 87.81 98 ARG A N 1
ATOM 804 C CA . ARG A 1 98 ? 3.537 -1.341 -1.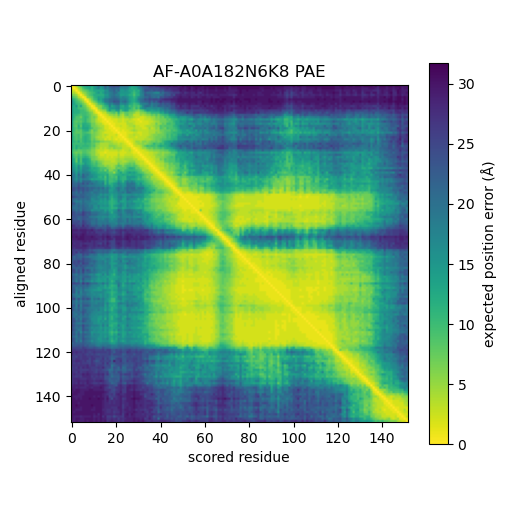522 1.00 87.81 98 ARG A CA 1
ATOM 805 C C . ARG A 1 98 ? 2.496 -1.025 -2.596 1.00 87.81 98 ARG A C 1
ATOM 807 O O . ARG A 1 98 ? 2.834 -1.039 -3.779 1.00 87.81 98 ARG A O 1
ATOM 814 N N . GLU A 1 99 ? 1.241 -0.785 -2.216 1.00 90.81 99 GLU A N 1
ATOM 815 C CA . GLU A 1 99 ? 0.190 -0.422 -3.163 1.00 90.81 99 GLU A CA 1
ATOM 816 C C . GLU A 1 99 ? 0.401 1.002 -3.682 1.00 90.81 99 GLU A C 1
ATOM 818 O O . GLU A 1 99 ? 0.586 1.960 -2.929 1.00 90.81 99 GLU A O 1
ATOM 823 N N . SER A 1 100 ? 0.354 1.147 -5.004 1.00 87.94 100 SER A N 1
ATOM 824 C CA . SER A 1 100 ? 0.472 2.437 -5.690 1.00 87.94 100 SER A CA 1
ATOM 825 C C . SER A 1 100 ? -0.869 2.981 -6.182 1.00 87.94 100 SER A C 1
ATOM 827 O O . SER A 1 100 ? -0.928 4.126 -6.627 1.00 87.94 100 SER A O 1
ATOM 829 N N . THR A 1 101 ? -1.934 2.177 -6.105 1.00 89.12 101 THR A N 1
ATOM 830 C CA . THR A 1 101 ? -3.244 2.482 -6.690 1.00 89.12 101 THR A CA 1
ATOM 831 C C . THR A 1 101 ? -4.206 3.087 -5.667 1.00 89.12 101 THR A C 1
ATOM 833 O O . THR A 1 101 ? -4.345 2.580 -4.551 1.00 89.12 101 THR A O 1
ATOM 836 N N . PHE A 1 102 ? -4.888 4.164 -6.067 1.00 85.44 102 PHE A N 1
ATOM 837 C CA . PHE A 1 102 ? -6.005 4.735 -5.313 1.00 85.44 102 PHE A CA 1
ATOM 838 C C . PHE A 1 102 ? -7.209 3.778 -5.391 1.00 85.44 102 PHE A C 1
ATOM 840 O O . PHE A 1 102 ? -7.497 3.293 -6.490 1.00 85.44 102 PHE A O 1
ATOM 847 N N . PRO A 1 103 ? -7.929 3.481 -4.289 1.00 87.50 103 PRO A N 1
ATOM 848 C CA . PRO A 1 103 ? -7.842 4.088 -2.951 1.00 87.50 103 PRO A CA 1
ATOM 849 C C . PRO A 1 103 ? -6.976 3.313 -1.935 1.00 87.50 103 PRO A C 1
ATOM 851 O O . PRO A 1 103 ? -6.815 3.745 -0.795 1.00 87.50 103 PRO A O 1
ATOM 854 N N . TYR A 1 104 ? -6.454 2.137 -2.301 1.00 90.31 104 TYR A N 1
ATOM 855 C CA . TYR A 1 104 ? -5.783 1.228 -1.361 1.00 90.31 104 TYR A CA 1
ATOM 856 C C . TYR A 1 104 ? -4.530 1.845 -0.740 1.00 90.31 104 TYR A C 1
ATOM 858 O O . TYR A 1 104 ? -4.261 1.642 0.443 1.00 90.31 104 TYR A O 1
ATOM 866 N N . ARG A 1 105 ? -3.786 2.622 -1.533 1.00 89.94 105 ARG A N 1
ATOM 867 C CA . ARG A 1 105 ? -2.590 3.340 -1.091 1.00 89.94 105 ARG A CA 1
ATOM 868 C C . ARG A 1 105 ? -2.901 4.294 0.061 1.00 89.94 105 ARG A C 1
ATOM 870 O O . ARG A 1 105 ? -2.146 4.360 1.030 1.00 89.94 105 ARG A O 1
ATOM 877 N N . GLU A 1 106 ? -3.985 5.049 -0.048 1.00 89.81 106 GLU A N 1
ATOM 878 C CA . GLU A 1 106 ? -4.383 6.051 0.934 1.00 89.81 106 GLU A CA 1
ATOM 879 C C . GLU A 1 106 ? -4.876 5.381 2.213 1.00 89.81 106 GLU A C 1
ATOM 881 O O . GLU A 1 106 ? -4.448 5.787 3.292 1.00 89.81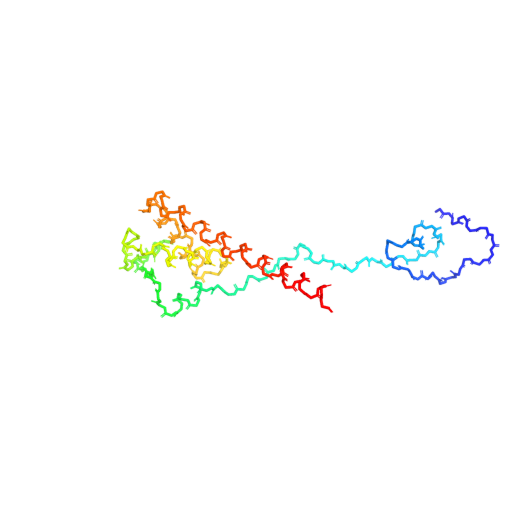 106 GLU A O 1
ATOM 886 N N . PHE A 1 107 ? -5.686 4.323 2.104 1.00 91.62 107 PHE A N 1
ATOM 887 C CA . PHE A 1 107 ? -6.124 3.540 3.264 1.00 91.62 107 PHE A CA 1
ATOM 888 C C . PHE A 1 107 ? -4.955 2.882 3.995 1.00 91.62 107 PHE A C 1
ATOM 890 O O . PHE A 1 107 ? -4.898 2.936 5.220 1.00 91.62 107 PHE A O 1
ATOM 897 N N . ALA A 1 108 ? -4.000 2.303 3.261 1.00 92.50 108 ALA A N 1
ATOM 898 C CA . ALA A 1 108 ? -2.828 1.686 3.866 1.00 92.50 108 ALA A CA 1
ATOM 899 C C . ALA A 1 108 ? -1.977 2.716 4.626 1.00 92.50 108 ALA A C 1
ATOM 901 O O . ALA A 1 108 ? -1.609 2.487 5.774 1.00 92.50 108 ALA A O 1
ATOM 902 N N . ARG A 1 109 ? -1.700 3.873 4.010 1.00 91.06 109 ARG A N 1
ATOM 903 C CA . ARG A 1 109 ? -0.862 4.926 4.609 1.00 91.06 109 ARG A CA 1
ATOM 904 C C . ARG A 1 109 ? -1.488 5.550 5.850 1.00 91.06 109 ARG A C 1
ATOM 906 O O . ARG A 1 109 ? -0.834 5.580 6.886 1.00 91.06 109 ARG A O 1
ATOM 913 N N . HIS A 1 110 ? -2.731 6.020 5.750 1.00 91.12 110 HIS A N 1
ATOM 914 C CA . HIS A 1 110 ? -3.413 6.613 6.902 1.00 91.12 110 HIS A CA 1
ATOM 915 C C . HIS A 1 110 ? -3.631 5.567 7.996 1.00 91.12 110 HIS A C 1
ATOM 917 O O . HIS A 1 110 ? -3.383 5.852 9.158 1.00 91.12 110 HIS A O 1
ATOM 923 N N . GLY A 1 111 ? -3.970 4.328 7.619 1.00 91.12 111 GLY A N 1
ATOM 924 C CA . GLY A 1 111 ? -4.152 3.240 8.572 1.00 91.12 111 GLY A CA 1
ATOM 925 C C . GLY A 1 111 ? -2.911 2.975 9.428 1.00 91.12 111 GLY A C 1
ATOM 926 O O . GLY A 1 111 ? -3.016 2.846 10.645 1.00 91.12 111 GLY A O 1
ATOM 927 N N . VAL A 1 112 ? -1.723 2.944 8.809 1.00 91.25 112 VAL A N 1
ATOM 928 C CA . VAL A 1 112 ? -0.452 2.815 9.544 1.00 91.25 112 VAL A CA 1
ATOM 929 C C . VAL A 1 112 ? -0.215 4.018 10.456 1.00 91.25 112 VAL A C 1
ATOM 931 O O . VAL A 1 112 ? 0.140 3.821 11.613 1.00 91.25 112 VAL A O 1
ATOM 934 N N . CYS A 1 113 ? -0.416 5.244 9.966 1.00 89.38 113 CYS A N 1
ATOM 935 C CA . CYS A 1 113 ? -0.221 6.451 10.772 1.00 89.38 113 CYS A CA 1
ATOM 936 C C . CYS A 1 113 ? -1.133 6.479 12.005 1.00 89.38 113 CYS A C 1
ATOM 938 O O . CYS A 1 113 ? -0.636 6.687 13.108 1.00 89.38 113 CYS A O 1
ATOM 940 N N . ASP A 1 114 ? -2.426 6.202 11.837 1.00 90.12 114 ASP A N 1
ATOM 941 C CA . ASP A 1 114 ? -3.406 6.223 12.927 1.00 90.12 114 ASP A CA 1
ATOM 942 C C . ASP A 1 114 ? -3.116 5.132 13.964 1.00 90.12 114 ASP A C 1
ATOM 944 O O . ASP A 1 114 ? -3.124 5.393 15.164 1.00 90.12 114 ASP A O 1
ATOM 948 N N . MET A 1 115 ? -2.792 3.911 13.520 1.00 88.12 115 MET A N 1
ATOM 949 C CA . MET A 1 115 ? -2.432 2.827 14.438 1.00 88.12 115 MET A CA 1
ATOM 950 C C . MET A 1 115 ? -1.130 3.115 15.186 1.00 88.12 115 MET A C 1
ATOM 952 O O . MET A 1 115 ? -1.023 2.775 16.360 1.00 88.12 115 MET A O 1
ATOM 956 N N . LEU A 1 116 ? -0.129 3.723 14.545 1.00 87.44 116 LEU A N 1
ATOM 957 C CA . LEU A 1 116 ? 1.117 4.085 15.226 1.00 87.44 116 LEU A CA 1
ATOM 958 C C . LEU A 1 116 ? 0.924 5.253 16.199 1.00 87.44 116 LEU A C 1
ATOM 960 O O . LEU A 1 116 ? 1.583 5.273 17.231 1.00 87.44 116 LEU A O 1
ATOM 964 N N . ALA A 1 117 ? 0.020 6.188 15.900 1.00 87.25 117 ALA A N 1
ATOM 965 C CA . ALA A 1 117 ? -0.322 7.287 16.799 1.00 87.25 117 ALA A CA 1
ATOM 966 C C . ALA A 1 117 ? -1.129 6.819 18.023 1.00 87.25 117 ALA A C 1
ATOM 968 O O . ALA A 1 117 ? -0.932 7.336 19.117 1.00 87.25 117 ALA A O 1
ATOM 969 N N . ALA A 1 118 ? -2.015 5.834 17.843 1.00 86.50 118 ALA A N 1
ATOM 970 C CA . ALA A 1 118 ? -2.828 5.258 18.915 1.00 86.50 118 ALA A CA 1
ATOM 971 C C . ALA A 1 118 ? -2.106 4.167 19.731 1.00 86.50 118 ALA A C 1
ATOM 973 O O . ALA A 1 118 ? -2.493 3.867 20.860 1.00 86.50 118 ALA A O 1
ATOM 974 N N . GLY A 1 119 ? -1.088 3.528 19.150 1.00 78.94 119 GLY A N 1
ATOM 975 C CA . GLY A 1 119 ? -0.419 2.367 19.731 1.00 78.94 119 GLY A CA 1
ATOM 976 C C . GLY A 1 119 ? 0.620 2.737 20.784 1.00 78.94 119 GLY A C 1
ATOM 977 O O . GLY A 1 119 ? 1.304 3.751 20.691 1.00 78.94 119 GLY A O 1
ATOM 978 N N . THR A 1 120 ? 0.801 1.861 21.772 1.00 74.38 120 THR A N 1
ATOM 979 C CA . THR A 1 120 ? 1.912 1.981 22.732 1.00 74.38 120 THR A CA 1
ATOM 980 C C . THR A 1 120 ? 3.232 1.505 22.108 1.00 74.38 120 THR A C 1
ATOM 982 O O . THR A 1 120 ? 3.240 0.614 21.254 1.00 74.38 120 THR A O 1
ATOM 985 N N . GLU A 1 121 ? 4.371 2.044 22.558 1.00 70.00 121 GLU A N 1
ATOM 986 C CA . GLU A 1 121 ? 5.713 1.754 22.007 1.00 70.00 121 GLU A CA 1
ATOM 987 C C . GLU A 1 121 ? 6.002 0.243 21.871 1.00 70.00 121 GLU A C 1
ATOM 989 O O . GLU A 1 121 ? 6.502 -0.225 20.844 1.00 70.00 121 GLU A O 1
ATOM 994 N N . ARG A 1 122 ? 5.586 -0.558 22.863 1.00 65.50 122 ARG A N 1
ATOM 995 C CA . ARG A 1 122 ? 5.755 -2.023 22.863 1.00 65.50 122 ARG A CA 1
ATOM 996 C C . ARG A 1 122 ? 5.024 -2.724 21.716 1.00 65.50 122 ARG A C 1
ATOM 998 O O . ARG A 1 122 ? 5.552 -3.682 21.153 1.00 65.50 122 ARG A O 1
ATOM 1005 N N . GLN A 1 123 ? 3.818 -2.278 21.373 1.00 69.44 123 GLN A N 1
ATOM 1006 C CA . GLN A 1 123 ? 3.003 -2.905 20.327 1.00 69.44 123 GLN A CA 1
ATOM 1007 C C . GLN A 1 123 ? 3.568 -2.610 18.934 1.00 69.44 123 GLN A C 1
ATOM 1009 O O . GLN A 1 123 ? 3.611 -3.504 18.085 1.00 69.44 123 GLN A O 1
ATOM 1014 N N . ALA A 1 124 ? 4.067 -1.389 18.725 1.00 64.62 124 ALA A N 1
ATOM 1015 C CA . ALA A 1 124 ? 4.746 -1.005 17.493 1.00 64.62 124 ALA A CA 1
ATOM 1016 C C . ALA A 1 124 ? 6.049 -1.802 17.303 1.00 64.62 124 ALA A C 1
ATOM 1018 O O . ALA A 1 124 ? 6.266 -2.390 16.241 1.00 64.62 124 ALA A O 1
ATOM 1019 N N . MET A 1 125 ? 6.876 -1.907 18.350 1.00 65.81 125 MET A N 1
ATOM 1020 C CA . MET A 1 125 ? 8.129 -2.668 18.305 1.00 65.81 125 MET A CA 1
ATOM 1021 C C . MET A 1 125 ? 7.904 -4.154 17.999 1.00 6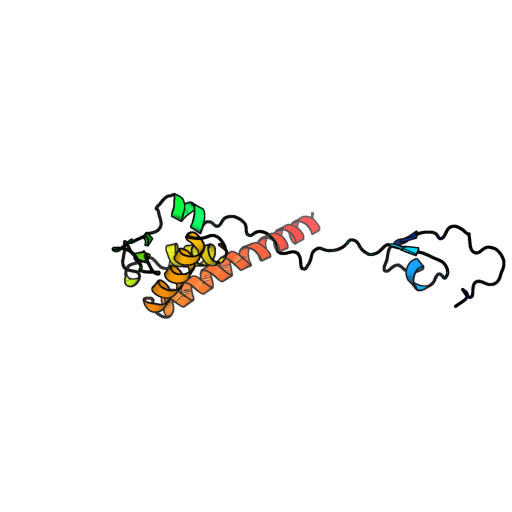5.81 125 MET A C 1
ATOM 1023 O O . MET A 1 125 ? 8.560 -4.708 17.115 1.00 65.81 125 MET A O 1
ATOM 1027 N N . ALA A 1 126 ? 6.945 -4.801 18.671 1.00 63.88 126 ALA A N 1
ATOM 1028 C CA . ALA A 1 126 ? 6.667 -6.223 18.470 1.00 63.88 126 ALA A CA 1
ATOM 1029 C C . ALA A 1 126 ? 6.251 -6.543 17.021 1.00 63.88 126 ALA A C 1
ATOM 1031 O O . ALA A 1 126 ? 6.696 -7.537 16.446 1.00 63.88 126 ALA A O 1
ATOM 1032 N N . ALA A 1 127 ? 5.447 -5.684 16.392 1.00 64.44 127 ALA A N 1
ATOM 1033 C CA . ALA A 1 127 ? 5.016 -5.882 15.010 1.00 64.44 127 ALA A CA 1
ATOM 1034 C C . ALA A 1 127 ? 6.140 -5.640 13.984 1.00 64.44 127 ALA A C 1
ATOM 1036 O O . ALA A 1 127 ? 6.217 -6.346 12.973 1.00 64.44 127 ALA A O 1
ATOM 1037 N N . ILE A 1 128 ? 7.041 -4.684 14.241 1.00 68.88 128 ILE A N 1
ATOM 1038 C CA . ILE A 1 128 ? 8.216 -4.426 13.389 1.00 68.88 128 ILE A CA 1
ATOM 1039 C C . ILE A 1 128 ? 9.187 -5.617 13.437 1.00 68.88 128 ILE A C 1
ATOM 1041 O O . ILE A 1 128 ? 9.727 -6.031 12.409 1.00 68.88 128 ILE A O 1
ATOM 1045 N N . ILE A 1 129 ? 9.359 -6.234 14.609 1.00 70.50 129 ILE A N 1
ATOM 1046 C CA . ILE A 1 129 ? 10.182 -7.441 14.766 1.00 70.50 129 ILE A CA 1
ATOM 1047 C C . ILE A 1 129 ? 9.558 -8.623 14.009 1.00 70.50 129 ILE A C 1
ATOM 1049 O O . ILE A 1 129 ? 10.237 -9.290 13.235 1.00 70.50 129 ILE A O 1
ATOM 1053 N N . VAL A 1 130 ? 8.251 -8.861 14.146 1.00 68.81 130 VAL A N 1
ATOM 1054 C CA . VAL A 1 130 ? 7.583 -9.971 13.440 1.00 68.81 130 VAL A CA 1
ATOM 1055 C C . VAL A 1 130 ? 7.608 -9.774 11.920 1.00 68.81 130 VAL A C 1
ATOM 1057 O O . VAL A 1 130 ? 7.879 -10.721 11.183 1.00 68.81 130 VAL A O 1
ATOM 1060 N N . THR A 1 131 ? 7.397 -8.553 11.423 1.00 63.09 131 THR A N 1
ATOM 1061 C CA . THR A 1 131 ? 7.492 -8.272 9.980 1.00 63.09 131 THR A CA 1
ATOM 1062 C C . THR A 1 131 ? 8.915 -8.465 9.465 1.00 63.09 131 THR A C 1
ATOM 1064 O O . THR A 1 131 ? 9.106 -9.178 8.483 1.00 63.09 131 THR A O 1
ATOM 1067 N N . THR A 1 132 ? 9.935 -7.936 10.142 1.00 65.31 132 THR A N 1
ATOM 1068 C CA . THR A 1 132 ? 11.334 -8.170 9.742 1.00 65.31 132 THR A CA 1
ATOM 1069 C C . THR A 1 132 ? 11.719 -9.649 9.785 1.00 65.31 132 THR A C 1
ATOM 1071 O O . THR A 1 132 ? 12.402 -10.105 8.869 1.00 65.31 132 THR A O 1
ATOM 1074 N N . ILE A 1 133 ? 11.231 -10.431 10.754 1.00 64.00 133 ILE A N 1
ATOM 1075 C CA . ILE A 1 133 ? 11.434 -11.887 10.790 1.00 64.00 133 ILE A CA 1
ATOM 1076 C C . ILE A 1 133 ? 10.761 -12.564 9.592 1.00 64.00 133 ILE A C 1
ATOM 1078 O O . ILE A 1 133 ? 11.421 -13.341 8.916 1.00 64.00 133 ILE A O 1
ATOM 1082 N N . ILE A 1 134 ? 9.507 -12.246 9.253 1.00 59.25 134 ILE A N 1
ATOM 1083 C CA . ILE A 1 134 ? 8.824 -12.830 8.081 1.00 59.25 134 ILE A CA 1
ATOM 1084 C C . ILE A 1 134 ? 9.584 -12.508 6.781 1.00 59.25 134 ILE A C 1
ATOM 1086 O O . ILE A 1 134 ? 9.808 -13.389 5.948 1.00 59.25 134 ILE A O 1
ATOM 1090 N N . TYR A 1 135 ? 10.040 -11.263 6.621 1.00 59.62 135 TYR A N 1
ATOM 1091 C CA . TYR A 1 135 ? 10.810 -10.841 5.447 1.00 59.62 135 TYR A CA 1
ATOM 1092 C C . TYR A 1 135 ? 12.216 -11.473 5.397 1.00 59.62 135 TYR A C 1
ATOM 1094 O O . TYR A 1 135 ? 12.712 -11.765 4.307 1.00 59.62 135 TYR A O 1
ATOM 1102 N N . LYS A 1 136 ? 12.850 -11.734 6.549 1.00 60.38 136 LYS A N 1
ATOM 1103 C CA . LYS A 1 136 ? 14.191 -12.341 6.642 1.00 60.38 136 LYS A CA 1
ATOM 1104 C C . LYS A 1 136 ? 14.161 -13.876 6.580 1.00 60.38 136 LYS A C 1
ATOM 1106 O O . LYS A 1 136 ? 15.053 -14.469 5.976 1.00 60.38 136 LYS A O 1
ATOM 1111 N N . GLN A 1 137 ? 13.109 -14.520 7.094 1.00 50.31 137 GLN A N 1
ATOM 1112 C CA . GLN A 1 137 ? 12.872 -15.968 6.997 1.00 50.31 137 GLN A CA 1
ATOM 1113 C C . GLN A 1 137 ? 12.804 -16.407 5.532 1.00 50.31 137 GLN A C 1
ATOM 1115 O O . GLN A 1 137 ? 13.366 -17.436 5.171 1.00 50.31 137 GLN A O 1
ATOM 1120 N N . SER A 1 138 ? 12.203 -15.580 4.666 1.00 54.56 138 SER A N 1
ATOM 1121 C CA . SER A 1 138 ? 12.162 -15.839 3.226 1.00 54.56 138 SER A CA 1
ATOM 1122 C C . SER A 1 138 ? 13.539 -15.823 2.554 1.00 54.56 138 SER A C 1
ATOM 1124 O O . SER A 1 138 ? 13.641 -16.377 1.472 1.00 54.56 138 SER A O 1
ATOM 1126 N N . GLN A 1 139 ? 14.575 -15.192 3.118 1.00 60.25 139 GLN A N 1
ATOM 1127 C CA . GLN A 1 139 ? 15.938 -15.207 2.556 1.00 60.25 139 GLN A CA 1
ATOM 1128 C C . GLN A 1 139 ? 16.740 -16.413 3.061 1.00 60.25 139 GLN A C 1
ATOM 1130 O O . GLN A 1 139 ? 17.468 -17.045 2.300 1.00 60.25 139 GLN A O 1
ATOM 1135 N N . LEU A 1 140 ? 16.569 -16.769 4.336 1.00 60.53 140 LEU A N 1
ATOM 1136 C CA . LEU A 1 140 ? 17.260 -17.902 4.955 1.00 60.53 140 LEU A CA 1
ATOM 1137 C C . LEU A 1 140 ? 16.778 -19.251 4.408 1.00 60.53 140 LEU A C 1
ATOM 1139 O O . LEU A 1 140 ? 17.587 -20.156 4.233 1.00 60.53 140 LEU A O 1
ATOM 1143 N N . THR A 1 141 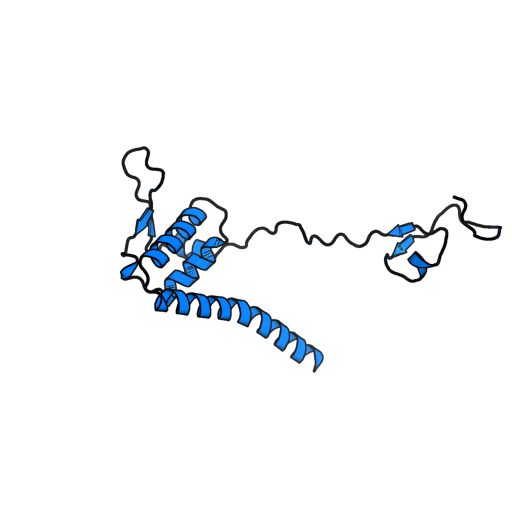? 15.494 -19.382 4.068 1.00 61.62 141 THR A N 1
ATOM 1144 C CA . THR A 1 141 ? 14.956 -20.612 3.465 1.00 61.62 141 THR A CA 1
ATOM 1145 C C . THR A 1 141 ? 15.541 -20.884 2.078 1.00 61.62 141 THR A C 1
ATOM 1147 O O . THR A 1 141 ? 15.884 -22.025 1.790 1.00 61.62 141 THR A O 1
ATOM 1150 N N . TRP A 1 142 ? 15.740 -19.860 1.239 1.00 67.75 142 TRP A N 1
ATOM 1151 C CA . TRP A 1 142 ? 16.417 -20.014 -0.058 1.00 67.75 142 TRP A CA 1
ATOM 1152 C C . TRP A 1 142 ? 17.891 -20.394 0.091 1.00 67.75 142 TRP A C 1
ATOM 1154 O O . TRP A 1 142 ? 18.375 -21.225 -0.672 1.00 67.75 142 TRP A O 1
ATOM 1164 N N . LEU A 1 143 ? 18.594 -19.828 1.077 1.00 73.81 143 LEU A N 1
ATOM 1165 C CA . LEU A 1 143 ? 19.994 -20.168 1.349 1.00 73.81 143 LEU A CA 1
ATOM 1166 C C . LEU A 1 143 ? 20.149 -21.608 1.855 1.00 73.81 143 LEU A C 1
ATOM 1168 O O . LEU A 1 143 ? 21.048 -22.309 1.404 1.00 73.81 143 LEU A O 1
ATOM 1172 N N . LEU A 1 144 ? 19.253 -22.072 2.730 1.00 74.75 144 LEU A N 1
ATOM 1173 C CA . LEU A 1 144 ? 19.240 -23.456 3.219 1.00 74.75 144 LEU A CA 1
ATOM 1174 C C . LEU A 1 144 ? 18.840 -24.460 2.123 1.00 74.75 144 LEU A C 1
ATOM 1176 O O . LEU A 1 144 ? 19.424 -25.540 2.039 1.00 74.75 144 LEU A O 1
ATOM 1180 N N . LEU A 1 145 ? 17.900 -24.102 1.241 1.00 77.25 145 LEU A N 1
ATOM 1181 C CA . LEU A 1 145 ? 17.555 -24.911 0.065 1.00 77.25 145 LEU A CA 1
ATOM 1182 C C . LEU A 1 145 ? 18.709 -24.986 -0.949 1.00 77.25 145 LEU A C 1
ATOM 1184 O O . LEU A 1 145 ? 18.974 -26.049 -1.495 1.00 77.25 145 LEU A O 1
ATOM 1188 N N . LEU A 1 146 ? 19.440 -23.891 -1.173 1.00 81.19 146 LEU A N 1
ATOM 1189 C CA . LEU A 1 146 ? 20.640 -23.898 -2.018 1.00 81.19 146 LEU A CA 1
ATOM 1190 C C . LEU A 1 146 ? 21.770 -24.739 -1.410 1.00 81.19 146 LEU A C 1
ATOM 1192 O O . LEU A 1 146 ? 22.399 -25.508 -2.124 1.00 81.19 146 LEU A O 1
ATOM 1196 N N . LEU A 1 147 ? 22.007 -24.638 -0.099 1.00 81.88 147 LEU A N 1
ATOM 1197 C CA . LEU A 1 147 ? 23.022 -25.434 0.603 1.00 81.88 147 LEU A CA 1
ATOM 1198 C C . LEU A 1 147 ? 22.721 -26.937 0.568 1.00 81.88 147 LEU A C 1
ATOM 1200 O O . LEU A 1 147 ? 23.629 -27.733 0.356 1.00 81.88 147 LEU A O 1
ATOM 1204 N N . THR A 1 148 ? 21.454 -27.324 0.730 1.00 80.88 148 THR A N 1
ATOM 1205 C CA . THR A 1 148 ? 21.036 -28.734 0.642 1.00 80.88 148 THR A CA 1
ATOM 1206 C C . THR A 1 148 ? 21.122 -29.282 -0.782 1.00 80.88 148 THR A C 1
ATOM 1208 O O . THR A 1 148 ? 21.534 -30.421 -0.950 1.00 80.88 148 THR A O 1
ATOM 1211 N N . LEU A 1 149 ? 20.833 -28.471 -1.806 1.00 84.75 149 LEU A N 1
ATOM 1212 C CA . LEU A 1 149 ? 21.005 -28.844 -3.218 1.00 84.75 149 LEU A CA 1
ATOM 1213 C C . LEU A 1 149 ? 22.469 -28.896 -3.685 1.00 84.75 149 LEU A C 1
ATOM 1215 O O . LEU A 1 149 ? 22.744 -29.526 -4.694 1.00 84.75 149 LEU A O 1
ATOM 1219 N N . VAL A 1 150 ? 23.397 -28.228 -2.993 1.00 89.31 150 VAL A N 1
ATOM 1220 C CA . VAL A 1 150 ? 24.847 -28.297 -3.277 1.00 89.31 150 VAL A CA 1
ATOM 1221 C C . VAL A 1 150 ? 25.518 -29.469 -2.541 1.00 89.31 150 VAL A C 1
ATOM 1223 O O . VAL A 1 150 ? 26.640 -29.844 -2.869 1.00 89.31 150 VAL A O 1
ATOM 1226 N N . HIS A 1 151 ? 24.861 -30.043 -1.530 1.00 81.00 151 HIS A N 1
ATOM 1227 C CA . HIS A 1 151 ? 25.322 -31.238 -0.807 1.00 81.00 151 HIS A CA 1
ATOM 1228 C C . HIS A 1 151 ? 24.677 -32.550 -1.284 1.00 81.00 151 HIS A C 1
ATOM 1230 O O . HIS A 1 151 ? 25.048 -33.612 -0.786 1.00 81.00 151 HIS A O 1
ATOM 1236 N N . LEU A 1 152 ? 23.739 -32.475 -2.229 1.00 75.25 152 LEU A N 1
ATOM 1237 C CA . LEU A 1 152 ? 23.162 -33.603 -2.964 1.00 75.25 152 LEU A CA 1
ATOM 1238 C C . LEU A 1 152 ? 23.814 -33.700 -4.345 1.00 75.25 152 LEU A C 1
ATOM 1240 O O . LEU A 1 152 ? 24.063 -34.845 -4.778 1.00 75.25 152 LEU A O 1
#

InterPro domains:
  IPR019399 Parkin co-regulated protein [PF10274] (50-128)
  IPR019399 Parkin co-regulated protein [PTHR21207] (39-122)

Radius of gyration: 28.01 Å; Cα contacts (8 Å, |Δi|>4): 126; chains: 1; bounding box: 73×52×67 Å

Organism: NCBI:txid7168

Sequence (152 aa):
MPCWCRPRTCPDILRHVPAFTVQAAHQPCVIVWPPCPIALFRVRRPRASCFRRFFLRGDIPIGRECGPRGVKHCIKWHTPPEQLNYQRYLPLFFDGLRESTFPYREFARHGVCDMLAAGTERQAMAAIIVTTIIYKQSQLTWLLLLLTLVHL

Nearest PDB structures (foldseek):
  8snb-assembly1_6D  TM=8.042E-01  e=3.225E-07  Strongylocentrotus purpuratus
  8to0-assembly1_Ft  TM=8.223E-01  e=4.183E-07  Mus musculus
  8to0-assembly1_Fp  TM=8.222E-01  e=6.177E-07  Mus musculus
  8g2z-assembly1_1S  TM=8.515E-01  e=2.856E-05  Tetrahymena thermophila CU428
  8g3d-assembly1_5S  TM=9.009E-01  e=9.199E-05  Tetrahymena thermophila